Protein AF-A0AAW1Y032-F1 (afdb_monomer)

Secondary structure (DSSP, 8-state):
-----EE-----SSS----EEPPPHHHHHHHHHHHHHHHHHHHHTTSSS-HHHHHHHHHHHHHTT-TTSHHHHHHHHHTS-HHHHHHHT---SSS---

Sequence (98 aa):
MTETSKQLVLSISSKHQTITVDLSPLRRVNHAIYLLTTGAHQSAFWNIKIISECLADELMNAAKGSSNSSAIKKDEIERLPMPIVKVLWKPMVLKTTI

Foldseek 3Di:
DAFQWDFDFDPDDPDRDGDTDGDDPVVLVVVLVVQLLVQLVVVPVVDPDDSVVSSVVLVVCVVVLHCNHSSSVVSVVSPDPPVVVVVVPDDDPPPDDD

Structure (mmCIF, N/CA/C/O backbone):
data_AF-A0AAW1Y032-F1
#
_entry.id   AF-A0AAW1Y032-F1
#
loop_
_atom_site.group_PDB
_atom_site.id
_atom_site.type_symbol
_atom_site.label_atom_id
_atom_site.label_alt_id
_atom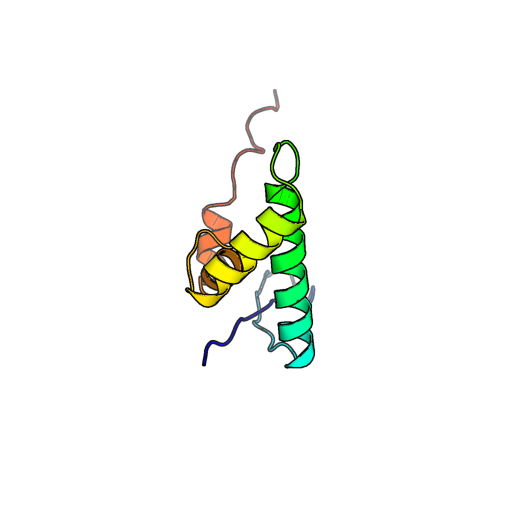_site.label_comp_id
_atom_site.label_asym_id
_atom_site.label_entity_id
_atom_site.label_seq_id
_atom_site.pdbx_PDB_ins_code
_atom_site.Cartn_x
_atom_site.Cartn_y
_atom_site.Cartn_z
_atom_site.occupancy
_atom_site.B_iso_or_equiv
_atom_site.auth_seq_id
_atom_site.auth_comp_id
_atom_site.auth_asym_id
_atom_site.auth_atom_id
_atom_site.pdbx_PDB_model_num
ATOM 1 N N . MET A 1 1 ? 3.107 -4.042 -20.434 1.00 34.31 1 MET A N 1
ATOM 2 C CA . MET A 1 1 ? 3.757 -4.661 -19.257 1.00 34.31 1 MET A CA 1
ATOM 3 C C . MET A 1 1 ? 4.784 -3.670 -18.750 1.00 34.31 1 MET A C 1
ATOM 5 O O . MET A 1 1 ? 5.676 -3.320 -19.499 1.00 34.31 1 MET A O 1
ATOM 9 N N . THR A 1 2 ? 4.549 -3.100 -17.575 1.00 33.00 2 THR A N 1
ATOM 10 C CA . THR A 1 2 ? 5.116 -1.823 -17.117 1.00 33.00 2 THR A CA 1
ATOM 11 C C . THR A 1 2 ? 6.437 -2.033 -16.373 1.00 33.00 2 THR A C 1
ATOM 13 O O . THR A 1 2 ? 6.469 -2.673 -15.323 1.00 33.00 2 THR A O 1
ATOM 16 N N . GLU A 1 3 ? 7.535 -1.529 -16.940 1.00 38.03 3 GLU A N 1
ATOM 17 C CA . GLU A 1 3 ? 8.885 -1.614 -16.370 1.00 38.03 3 GLU A CA 1
ATOM 18 C C . GLU A 1 3 ? 9.108 -0.515 -15.322 1.00 38.03 3 GLU A C 1
ATOM 20 O O . GLU A 1 3 ? 9.347 0.649 -15.634 1.00 38.03 3 GLU A O 1
ATOM 25 N N . THR A 1 4 ? 9.010 -0.892 -14.046 1.00 42.28 4 THR A N 1
ATOM 26 C CA . THR A 1 4 ? 9.359 -0.046 -12.895 1.00 42.28 4 THR A CA 1
ATOM 27 C C . THR A 1 4 ? 10.870 -0.039 -12.685 1.00 42.28 4 THR A C 1
ATOM 29 O O . THR A 1 4 ? 11.446 -1.026 -12.209 1.00 42.28 4 THR A O 1
ATOM 32 N N . SER A 1 5 ? 11.487 1.078 -13.062 1.00 42.06 5 SER A N 1
ATOM 33 C CA . SER A 1 5 ? 12.916 1.377 -12.966 1.00 42.06 5 SER A CA 1
ATOM 34 C C . SER A 1 5 ? 13.307 1.756 -11.537 1.00 42.06 5 SER A C 1
ATOM 36 O O . SER A 1 5 ? 12.762 2.712 -10.989 1.00 42.06 5 SER A O 1
ATOM 38 N N . LYS A 1 6 ? 14.298 1.083 -10.934 1.00 49.16 6 LYS A N 1
ATOM 39 C CA . LYS A 1 6 ? 14.911 1.563 -9.680 1.00 49.16 6 LYS A CA 1
ATOM 40 C C . LYS A 1 6 ? 16.400 1.815 -9.840 1.00 49.16 6 LYS A C 1
ATOM 42 O O . LYS A 1 6 ? 17.125 1.070 -10.485 1.00 49.16 6 LYS A O 1
ATOM 47 N N . GLN A 1 7 ? 16.842 2.912 -9.236 1.00 41.78 7 GLN A N 1
ATOM 48 C CA . GLN A 1 7 ? 18.218 3.391 -9.251 1.00 41.78 7 GLN A CA 1
ATOM 49 C C . GLN A 1 7 ? 19.038 2.706 -8.152 1.00 41.78 7 GLN A C 1
ATOM 51 O O . GLN A 1 7 ? 18.684 2.799 -6.977 1.00 41.78 7 GLN A O 1
ATOM 56 N N . LEU A 1 8 ? 20.173 2.107 -8.507 1.00 43.69 8 LEU A N 1
ATOM 57 C CA . LEU A 1 8 ? 21.273 1.884 -7.569 1.00 43.69 8 LEU A CA 1
ATOM 58 C C . LEU A 1 8 ? 22.339 2.943 -7.862 1.00 43.69 8 LEU A C 1
ATOM 60 O O . LEU A 1 8 ? 22.884 3.002 -8.961 1.00 43.69 8 LEU A O 1
ATOM 64 N N . VAL A 1 9 ? 22.582 3.835 -6.901 1.00 45.03 9 VAL A N 1
ATOM 65 C CA . VAL A 1 9 ? 23.563 4.919 -7.042 1.00 45.03 9 VAL A CA 1
ATOM 66 C C . VAL A 1 9 ? 24.956 4.344 -6.800 1.00 45.03 9 VAL A C 1
ATOM 68 O O . VAL A 1 9 ? 25.340 4.107 -5.658 1.00 45.03 9 VAL A O 1
ATOM 71 N N . LEU A 1 10 ? 25.718 4.127 -7.871 1.00 40.88 10 LEU A N 1
ATOM 72 C CA . LEU A 1 10 ? 27.155 3.878 -7.777 1.00 40.88 10 LEU A CA 1
ATOM 73 C C . LEU A 1 10 ? 27.878 5.227 -7.734 1.00 40.88 10 LEU A C 1
ATOM 75 O O . LEU A 1 10 ? 27.796 6.028 -8.663 1.00 40.88 10 LEU A O 1
ATOM 79 N N . SER A 1 11 ? 28.555 5.491 -6.617 1.00 37.31 11 SER A N 1
ATOM 80 C CA . SER A 1 11 ? 29.335 6.708 -6.387 1.00 37.31 11 SER A CA 1
ATOM 81 C C . SER A 1 11 ? 30.639 6.652 -7.182 1.00 37.31 11 SER A C 1
ATOM 83 O O . SER A 1 11 ? 31.683 6.295 -6.642 1.00 37.31 11 SER A O 1
ATOM 85 N N . ILE A 1 12 ? 30.585 6.980 -8.473 1.00 48.91 12 ILE A N 1
ATOM 86 C CA . ILE A 1 12 ? 31.779 7.120 -9.309 1.00 48.91 12 ILE A CA 1
ATOM 87 C C . ILE A 1 12 ? 31.730 8.483 -10.003 1.00 48.91 12 ILE A C 1
ATOM 89 O O . ILE A 1 12 ? 30.923 8.709 -10.899 1.00 48.91 12 ILE A O 1
ATOM 93 N N . SER A 1 13 ? 32.641 9.369 -9.591 1.00 38.59 13 SER A N 1
ATOM 94 C CA . SER A 1 13 ? 32.903 10.695 -10.168 1.00 38.59 13 SER A CA 1
ATOM 95 C C . SER A 1 13 ? 31.848 11.782 -9.902 1.00 38.59 13 SER A C 1
ATOM 97 O O . SER A 1 13 ? 30.669 11.519 -9.705 1.0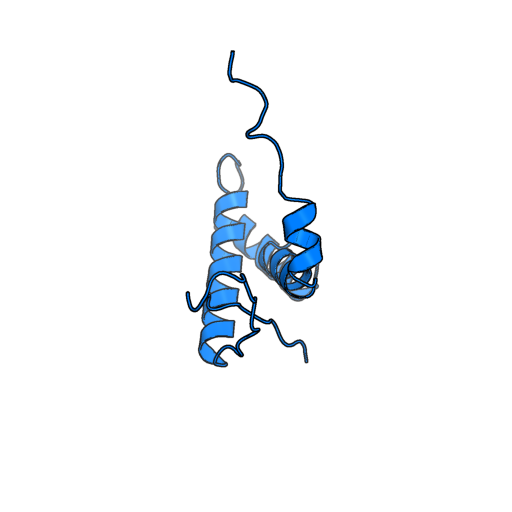0 38.59 13 SER A O 1
ATOM 99 N N . SER A 1 14 ? 32.301 13.040 -9.886 1.00 44.72 14 SER A N 1
ATOM 100 C CA . SER A 1 14 ? 31.605 14.267 -9.441 1.00 44.72 14 SER A CA 1
ATOM 101 C C . SER A 1 14 ? 30.374 14.686 -10.285 1.00 44.72 14 SER A C 1
ATOM 103 O O . SER A 1 14 ? 29.984 15.852 -10.322 1.00 44.72 14 SER A O 1
ATOM 105 N N . LYS A 1 15 ? 29.740 13.746 -10.993 1.00 46.91 15 LYS A N 1
ATOM 106 C CA . LYS A 1 15 ? 28.485 13.910 -11.733 1.00 46.91 15 LYS A CA 1
ATOM 107 C C . LYS A 1 15 ? 27.492 12.873 -11.224 1.00 46.91 15 LYS A C 1
ATOM 109 O O . LYS A 1 15 ? 27.712 11.674 -11.352 1.00 46.91 15 LYS A O 1
ATOM 114 N N . HIS A 1 16 ? 26.379 13.333 -10.658 1.00 49.03 16 HIS A N 1
ATOM 115 C CA . HIS A 1 16 ? 25.319 12.447 -10.189 1.00 49.03 16 HIS A CA 1
ATOM 116 C C . HIS A 1 16 ? 24.525 11.900 -11.386 1.00 49.03 16 HIS A C 1
ATOM 118 O O . HIS A 1 16 ? 23.479 12.436 -11.747 1.00 49.03 16 HIS A O 1
ATOM 124 N N . GLN A 1 17 ? 25.055 10.861 -12.034 1.00 43.06 17 GLN A N 1
ATOM 125 C CA . GLN A 1 17 ? 24.390 10.155 -13.124 1.00 43.06 17 GLN A CA 1
ATOM 126 C C . GLN A 1 17 ? 23.466 9.084 -12.534 1.00 43.06 17 GLN A C 1
ATOM 128 O O . GLN A 1 17 ? 23.906 8.074 -11.990 1.00 43.06 17 GLN A O 1
ATOM 133 N N . THR A 1 18 ? 22.162 9.299 -12.647 1.00 51.06 18 THR A N 1
ATOM 134 C CA . THR A 1 18 ? 21.146 8.298 -12.326 1.00 51.06 18 THR A CA 1
ATOM 135 C C . THR A 1 18 ? 21.027 7.305 -13.484 1.00 51.06 18 THR A C 1
ATOM 137 O O . THR A 1 18 ? 20.306 7.564 -1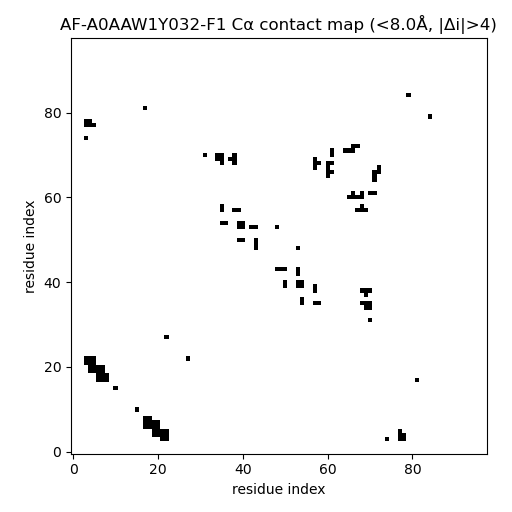4.445 1.00 51.06 18 THR A O 1
ATOM 140 N N . ILE A 1 19 ? 21.753 6.185 -13.406 1.00 57.00 19 ILE A N 1
ATOM 141 C CA . ILE A 1 19 ? 21.628 5.041 -14.331 1.00 57.00 19 ILE A CA 1
ATOM 142 C C . ILE A 1 19 ? 20.503 4.106 -13.885 1.00 57.00 19 ILE A C 1
ATOM 144 O O . ILE A 1 19 ? 20.469 3.670 -12.731 1.00 57.00 19 ILE A O 1
ATOM 148 N N . THR A 1 20 ? 19.491 3.901 -14.725 1.00 54.88 20 THR A N 1
ATOM 149 C CA . THR A 1 20 ? 18.350 3.026 -14.410 1.00 54.88 20 THR A CA 1
ATOM 150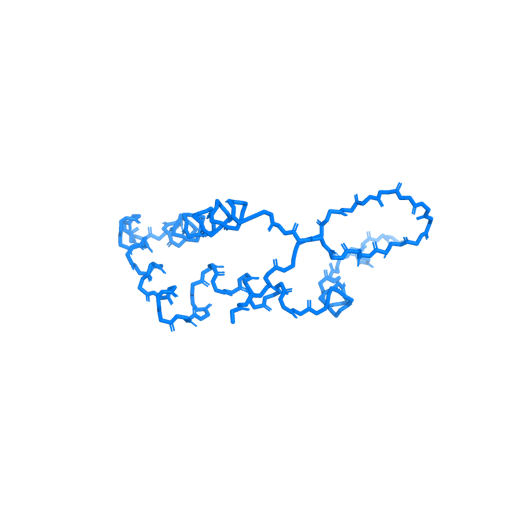 C C . THR A 1 20 ? 18.821 1.581 -14.442 1.00 54.88 20 THR A C 1
ATOM 152 O O . THR A 1 20 ? 19.481 1.179 -15.396 1.00 54.88 20 THR A O 1
ATOM 155 N N . VAL A 1 21 ? 18.531 0.819 -13.388 1.00 63.91 21 VAL A N 1
ATOM 156 C CA . VAL A 1 21 ? 18.932 -0.587 -13.288 1.00 63.91 21 VAL A CA 1
ATOM 157 C C . VAL A 1 21 ? 17.673 -1.441 -13.210 1.00 63.91 21 VAL A C 1
ATOM 159 O O . VAL A 1 21 ? 16.763 -1.151 -12.427 1.00 63.91 21 VAL A O 1
ATOM 162 N N . ASP A 1 22 ? 17.626 -2.501 -14.014 1.00 72.94 22 ASP A N 1
ATOM 163 C CA . ASP A 1 22 ? 16.515 -3.443 -13.990 1.00 72.94 22 ASP A CA 1
ATOM 164 C C . ASP A 1 22 ? 16.501 -4.233 -12.685 1.00 72.94 22 ASP A C 1
ATOM 166 O O . ASP A 1 22 ? 17.515 -4.742 -12.198 1.00 72.94 22 ASP A O 1
ATOM 170 N N . LEU A 1 23 ? 15.314 -4.352 -12.101 1.00 70.94 23 LEU A N 1
ATOM 171 C CA . LEU A 1 23 ? 15.109 -5.177 -10.923 1.00 70.94 23 LEU A CA 1
ATOM 172 C C . LEU A 1 23 ? 14.818 -6.611 -11.333 1.00 70.94 23 LEU A C 1
ATOM 174 O O . LEU A 1 23 ? 13.986 -6.862 -12.208 1.00 70.94 23 LEU A O 1
ATOM 178 N N . SER A 1 24 ? 15.400 -7.560 -10.599 1.00 83.94 24 SER A N 1
ATOM 179 C CA . SER A 1 24 ? 15.009 -8.959 -10.738 1.00 83.94 24 SER A CA 1
ATOM 180 C C . SER A 1 24 ? 13.491 -9.121 -10.532 1.00 83.94 24 SER A C 1
ATOM 182 O O . SER A 1 24 ? 12.896 -8.413 -9.704 1.00 83.94 24 SER A O 1
ATOM 184 N N . PRO A 1 25 ? 12.834 -10.068 -11.230 1.00 82.75 25 PRO A N 1
ATOM 185 C CA . PRO A 1 25 ? 11.394 -10.293 -11.098 1.00 82.75 25 PRO A CA 1
ATOM 186 C C . PRO A 1 25 ? 10.943 -10.482 -9.643 1.00 82.75 25 PRO A C 1
ATOM 188 O O . PRO A 1 25 ? 9.919 -9.931 -9.240 1.00 82.75 25 PRO A O 1
ATOM 191 N N . LEU A 1 26 ? 11.760 -11.167 -8.834 1.00 86.06 26 LEU A N 1
ATOM 192 C CA . LEU A 1 26 ? 11.528 -11.368 -7.403 1.00 86.06 26 LEU A CA 1
ATOM 193 C C . LEU A 1 26 ? 11.574 -10.054 -6.610 1.00 86.06 26 LEU A C 1
ATOM 195 O O . LEU A 1 26 ? 10.744 -9.812 -5.731 1.00 86.06 26 LEU A O 1
ATOM 199 N N . ARG A 1 27 ? 12.517 -9.160 -6.930 1.00 84.62 27 ARG A N 1
ATOM 200 C CA . ARG A 1 27 ? 12.649 -7.878 -6.233 1.00 84.62 27 ARG A CA 1
ATOM 201 C C . ARG A 1 27 ? 11.434 -6.983 -6.468 1.00 84.62 27 ARG A C 1
ATOM 203 O O . ARG A 1 27 ? 11.058 -6.264 -5.538 1.00 84.62 27 ARG A O 1
ATOM 210 N N . ARG A 1 28 ? 10.795 -7.060 -7.642 1.00 81.88 28 ARG A N 1
ATOM 211 C CA . ARG A 1 28 ? 9.540 -6.345 -7.938 1.00 81.88 28 ARG A CA 1
ATOM 212 C C . ARG A 1 28 ? 8.397 -6.819 -7.045 1.00 81.88 28 ARG A C 1
ATOM 214 O O . ARG A 1 28 ? 7.774 -5.992 -6.387 1.00 81.88 28 ARG A O 1
ATOM 221 N N . VAL A 1 29 ? 8.193 -8.134 -6.941 1.00 87.69 29 VAL A N 1
ATOM 222 C CA . VAL A 1 29 ? 7.146 -8.728 -6.088 1.00 87.69 29 VAL A CA 1
ATOM 223 C C . VAL A 1 29 ? 7.350 -8.342 -4.625 1.00 87.69 29 VAL A C 1
ATOM 225 O O . VAL A 1 29 ? 6.448 -7.794 -3.994 1.00 87.69 29 VAL A O 1
ATOM 228 N N . ASN A 1 30 ? 8.569 -8.509 -4.108 1.00 90.50 30 ASN A N 1
ATOM 229 C CA . ASN A 1 30 ? 8.879 -8.151 -2.723 1.00 90.50 30 ASN A CA 1
ATOM 230 C C . ASN A 1 30 ? 8.653 -6.659 -2.447 1.00 90.50 30 ASN A C 1
ATOM 232 O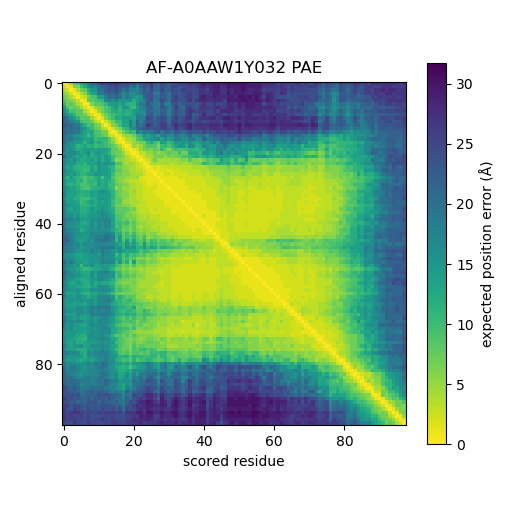 O . ASN A 1 30 ? 8.372 -6.265 -1.321 1.00 90.50 30 ASN A O 1
ATOM 236 N N . HIS A 1 31 ? 8.842 -5.805 -3.454 1.00 86.81 31 HIS A N 1
ATOM 237 C CA . HIS A 1 31 ? 8.597 -4.377 -3.304 1.00 86.81 31 HIS A CA 1
ATOM 238 C C . HIS A 1 31 ? 7.105 -4.035 -3.336 1.00 86.81 31 HIS A C 1
ATOM 240 O O . HIS A 1 31 ? 6.668 -3.222 -2.532 1.00 86.81 31 HIS A O 1
ATOM 246 N N . ALA A 1 32 ? 6.319 -4.680 -4.201 1.00 87.56 32 ALA A N 1
ATOM 247 C CA . ALA A 1 32 ? 4.869 -4.504 -4.233 1.00 87.56 32 ALA A CA 1
ATOM 248 C C . ALA A 1 32 ? 4.226 -4.882 -2.886 1.00 87.56 32 ALA A C 1
ATOM 250 O O . ALA A 1 32 ? 3.460 -4.101 -2.328 1.00 87.56 32 ALA A O 1
ATOM 251 N N . ILE A 1 33 ? 4.615 -6.026 -2.311 1.00 91.56 33 ILE A N 1
ATOM 252 C CA . ILE A 1 33 ? 4.129 -6.478 -0.995 1.00 91.56 33 ILE A CA 1
ATOM 253 C C . ILE A 1 33 ? 4.502 -5.474 0.103 1.00 91.56 33 ILE A C 1
ATOM 255 O O . ILE A 1 33 ? 3.674 -5.129 0.949 1.00 91.56 33 ILE A O 1
ATOM 259 N N . TYR A 1 34 ? 5.736 -4.969 0.075 1.00 91.69 34 TYR A N 1
ATOM 260 C CA . TYR A 1 34 ? 6.192 -3.962 1.029 1.00 91.69 34 TYR A CA 1
ATOM 261 C C . TYR A 1 34 ? 5.364 -2.673 0.944 1.00 91.69 34 TYR A C 1
ATOM 263 O O . TYR A 1 34 ? 4.957 -2.131 1.968 1.00 91.69 34 TYR A O 1
ATOM 271 N N . LEU A 1 35 ? 5.076 -2.187 -0.264 1.00 91.06 35 LEU A N 1
ATOM 272 C CA . LEU A 1 35 ? 4.306 -0.958 -0.449 1.00 91.06 35 LEU A CA 1
ATOM 273 C C . LEU A 1 35 ? 2.849 -1.105 0.003 1.00 91.06 35 LEU A C 1
ATOM 275 O O . LEU A 1 35 ? 2.338 -0.200 0.658 1.00 91.06 35 LEU A O 1
ATOM 279 N N . LEU A 1 36 ? 2.208 -2.241 -0.287 1.00 91.19 36 LEU A N 1
ATOM 280 C CA . LEU A 1 36 ? 0.832 -2.521 0.142 1.00 91.19 36 LEU A CA 1
ATOM 281 C C . LEU A 1 36 ? 0.714 -2.564 1.669 1.00 91.19 36 LEU A C 1
ATOM 283 O O . LEU A 1 36 ? -0.143 -1.910 2.256 1.00 91.19 36 LEU A O 1
ATOM 287 N N . THR A 1 37 ? 1.609 -3.302 2.324 1.00 92.12 37 THR A N 1
ATOM 288 C CA . THR A 1 37 ? 1.611 -3.437 3.790 1.00 92.12 37 THR A CA 1
ATOM 289 C C . THR A 1 37 ? 1.959 -2.121 4.486 1.00 92.12 37 THR A C 1
ATOM 291 O O . THR A 1 37 ? 1.337 -1.770 5.488 1.00 92.12 37 THR A O 1
ATOM 294 N N . THR A 1 38 ? 2.893 -1.349 3.924 1.00 92.25 38 THR A N 1
ATOM 295 C CA . THR A 1 38 ? 3.252 -0.023 4.445 1.00 92.25 38 THR A CA 1
ATOM 296 C C . THR A 1 38 ? 2.104 0.976 4.292 1.00 92.25 38 THR A C 1
ATOM 298 O O . THR A 1 38 ? 1.815 1.705 5.239 1.00 92.25 38 THR A O 1
ATOM 301 N N . GLY A 1 39 ? 1.427 0.993 3.139 1.00 90.31 39 GLY A N 1
ATOM 302 C CA . GLY A 1 39 ? 0.265 1.851 2.892 1.00 90.31 39 GLY A CA 1
ATOM 303 C C . GLY A 1 39 ? -0.888 1.542 3.845 1.00 90.31 39 GLY A C 1
ATOM 304 O O . GLY A 1 39 ? -1.363 2.434 4.544 1.00 90.31 39 GLY A O 1
ATOM 305 N N . ALA A 1 40 ? -1.249 0.262 3.973 1.00 91.50 40 ALA A N 1
ATOM 306 C CA . ALA A 1 40 ? -2.290 -0.186 4.896 1.00 91.50 40 ALA A CA 1
ATOM 307 C C . ALA A 1 40 ? -1.977 0.184 6.357 1.00 91.50 40 ALA A C 1
ATOM 309 O O . ALA A 1 40 ? -2.853 0.656 7.082 1.00 91.50 40 ALA A O 1
ATOM 310 N N . HIS A 1 41 ? -0.719 0.028 6.783 1.00 92.06 41 HIS A N 1
ATOM 311 C CA . HIS A 1 41 ? -0.283 0.425 8.120 1.00 92.06 41 HIS A CA 1
ATOM 312 C C . HIS A 1 41 ? -0.380 1.942 8.329 1.00 92.06 41 HIS A C 1
ATOM 314 O O . HIS A 1 41 ? -0.876 2.390 9.357 1.00 92.06 41 HIS A O 1
ATOM 320 N N . GLN A 1 42 ? 0.060 2.749 7.360 1.00 90.69 42 GLN A N 1
ATOM 321 C CA . GLN A 1 42 ? -0.032 4.211 7.438 1.00 90.69 42 GLN A CA 1
ATOM 322 C C . GLN A 1 42 ? -1.483 4.707 7.467 1.00 90.69 42 GLN A C 1
ATOM 324 O O . GLN A 1 42 ? -1.768 5.663 8.178 1.00 90.69 42 GLN A O 1
ATOM 329 N N . SER A 1 43 ? -2.400 4.054 6.749 1.00 88.56 43 SER A N 1
ATOM 330 C CA . SER A 1 43 ? -3.831 4.396 6.753 1.00 88.56 43 SER A CA 1
ATOM 331 C C . SER A 1 43 ? -4.569 3.966 8.023 1.00 88.56 43 SER A C 1
ATOM 333 O O . SER A 1 43 ? -5.587 4.566 8.369 1.00 88.56 43 SER A O 1
ATOM 335 N N . ALA A 1 44 ? -4.078 2.930 8.708 1.00 90.50 44 ALA A N 1
ATOM 336 C CA . ALA A 1 44 ? -4.564 2.527 10.027 1.00 90.50 44 ALA A CA 1
ATOM 337 C C . ALA A 1 44 ? -3.949 3.378 11.154 1.00 90.50 44 ALA A C 1
ATOM 339 O O . ALA A 1 44 ? -4.559 3.563 12.205 1.00 90.50 44 ALA A O 1
ATOM 340 N N . PHE A 1 45 ? -2.745 3.918 10.949 1.00 89.06 45 PHE A N 1
ATOM 341 C CA . PHE A 1 45 ? -2.069 4.741 11.944 1.00 89.06 45 PHE A CA 1
ATOM 342 C C . PHE A 1 45 ? -2.829 6.055 12.163 1.00 89.06 45 PHE A C 1
ATOM 344 O O . PHE A 1 45 ? -3.121 6.778 11.214 1.00 89.06 45 PHE A O 1
ATOM 351 N N . TRP A 1 46 ? -3.149 6.355 13.425 1.00 87.38 46 TRP A N 1
ATOM 352 C CA . TRP A 1 46 ? -4.003 7.482 13.842 1.00 87.38 46 TRP A CA 1
ATOM 353 C C . TRP A 1 46 ? -5.453 7.440 13.353 1.00 87.38 46 TRP A C 1
ATOM 355 O O . TRP A 1 46 ? -6.156 8.445 13.451 1.00 87.38 46 TRP A O 1
ATOM 365 N N . ASN A 1 47 ? -5.925 6.294 12.864 1.00 85.19 47 ASN A N 1
ATOM 366 C CA . ASN A 1 47 ? -7.297 6.132 12.409 1.00 85.19 47 ASN A CA 1
ATOM 367 C C . ASN A 1 47 ? -8.032 5.062 13.229 1.00 85.19 47 ASN A C 1
ATOM 369 O O . ASN A 1 47 ? -7.415 4.190 13.833 1.00 85.19 47 ASN A O 1
ATOM 373 N N . ILE A 1 48 ? -9.364 5.131 13.250 1.00 88.88 48 ILE A N 1
ATOM 374 C CA . ILE A 1 48 ? -10.220 4.179 13.988 1.00 88.88 48 ILE A CA 1
ATOM 375 C C . ILE A 1 48 ? -10.379 2.857 13.213 1.00 88.88 48 ILE A C 1
ATOM 377 O O . ILE A 1 48 ? -10.676 1.822 13.807 1.00 88.88 48 ILE A O 1
ATOM 381 N N . LYS A 1 49 ? -10.163 2.883 11.888 1.00 87.38 49 LYS A N 1
ATOM 382 C CA . LYS A 1 49 ? -10.227 1.697 11.023 1.00 87.38 49 LYS A CA 1
ATOM 383 C C . LYS A 1 49 ? -9.228 0.628 11.463 1.00 87.38 49 LYS A C 1
ATOM 385 O O . LYS A 1 49 ? -8.063 0.919 11.737 1.00 87.38 49 LYS A O 1
ATOM 390 N N . ILE A 1 50 ? -9.673 -0.625 11.456 1.00 91.56 50 ILE A N 1
ATOM 391 C CA . ILE A 1 50 ? -8.829 -1.768 11.811 1.00 91.56 50 ILE A CA 1
ATOM 392 C C . ILE A 1 50 ? -7.875 -2.060 10.646 1.00 91.56 50 ILE A C 1
ATOM 394 O O . ILE A 1 50 ? -8.212 -1.873 9.477 1.00 91.56 50 ILE A O 1
ATOM 398 N N . ILE A 1 51 ? -6.676 -2.567 10.943 1.00 90.12 51 ILE A N 1
ATOM 399 C CA . ILE A 1 51 ? -5.656 -2.835 9.919 1.00 90.12 51 ILE A CA 1
ATOM 400 C C . ILE A 1 51 ? -6.116 -3.812 8.824 1.00 90.12 51 ILE A C 1
ATOM 402 O O . ILE A 1 51 ? -5.669 -3.701 7.686 1.00 90.12 51 ILE A O 1
ATOM 406 N N . SER A 1 52 ? -7.037 -4.731 9.133 1.00 92.12 52 SER A N 1
ATOM 407 C CA . SER A 1 52 ? -7.651 -5.641 8.158 1.00 92.12 52 SER A CA 1
ATOM 408 C C . SER A 1 52 ? -8.513 -4.906 7.129 1.00 92.12 52 SER A C 1
ATOM 410 O O . SER A 1 52 ? -8.456 -5.236 5.947 1.00 92.12 52 SER A O 1
ATOM 412 N N . GLU A 1 53 ? -9.271 -3.893 7.556 1.00 92.31 53 GLU A N 1
ATOM 413 C CA . GLU A 1 53 ? -10.092 -3.060 6.671 1.00 92.31 53 GLU A CA 1
ATOM 414 C C . GLU A 1 53 ? -9.208 -2.179 5.791 1.00 92.31 53 GLU A C 1
ATOM 416 O O . GLU A 1 53 ? -9.383 -2.154 4.576 1.00 92.31 53 GLU A O 1
ATOM 421 N N . CYS A 1 54 ? -8.197 -1.531 6.380 1.00 92.81 54 CYS A N 1
ATOM 422 C CA . CYS A 1 54 ? -7.222 -0.742 5.627 1.00 92.81 54 CYS A CA 1
ATOM 423 C C . CYS A 1 54 ? -6.476 -1.594 4.590 1.00 92.81 54 CYS A C 1
ATOM 425 O O . CYS A 1 54 ? -6.223 -1.126 3.484 1.00 92.81 54 CYS A O 1
ATOM 427 N N . LEU A 1 55 ? -6.151 -2.852 4.912 1.00 91.81 55 LEU A N 1
ATOM 428 C CA . LEU A 1 55 ? -5.508 -3.771 3.972 1.00 91.81 55 LEU A CA 1
ATOM 429 C C . LEU A 1 55 ? -6.453 -4.201 2.841 1.00 91.81 55 LEU A C 1
ATOM 431 O O . LEU A 1 55 ? -6.026 -4.281 1.689 1.00 91.81 55 LEU A O 1
ATOM 435 N N . ALA A 1 56 ? -7.723 -4.467 3.153 1.00 92.69 56 ALA A N 1
ATOM 436 C CA . ALA A 1 56 ? -8.729 -4.808 2.153 1.00 92.69 56 ALA A CA 1
ATOM 437 C C . ALA A 1 56 ? -8.993 -3.633 1.196 1.00 92.69 56 ALA A C 1
ATOM 439 O O . ALA A 1 56 ? -8.999 -3.826 -0.022 1.00 92.69 56 ALA A O 1
ATOM 440 N N . ASP A 1 57 ? -9.133 -2.419 1.735 1.00 91.00 57 ASP A N 1
ATOM 441 C CA . ASP A 1 57 ? -9.277 -1.182 0.963 1.00 91.00 57 ASP A CA 1
ATOM 442 C C . ASP A 1 57 ? -8.059 -0.968 0.047 1.00 91.00 57 ASP A C 1
ATOM 444 O O . ASP A 1 57 ? -8.206 -0.689 -1.146 1.00 91.00 57 ASP A O 1
ATOM 448 N N . GLU A 1 58 ? -6.849 -1.161 0.577 1.00 91.94 58 GLU A N 1
ATOM 449 C CA . GLU A 1 58 ? -5.600 -1.006 -0.171 1.00 91.94 58 GLU A CA 1
ATOM 450 C C . GLU A 1 58 ? -5.488 -2.020 -1.323 1.00 91.94 58 GLU A C 1
ATOM 452 O O . GLU A 1 58 ? -5.175 -1.637 -2.451 1.00 91.94 58 GLU A O 1
ATOM 457 N N . LEU A 1 59 ? -5.812 -3.298 -1.083 1.00 92.12 59 LEU A N 1
ATOM 458 C CA . LEU A 1 59 ? -5.830 -4.342 -2.117 1.00 92.12 59 LEU A CA 1
ATOM 459 C C . LEU A 1 59 ? -6.865 -4.057 -3.210 1.00 92.12 59 LEU A C 1
ATOM 461 O O . LEU A 1 59 ? -6.570 -4.200 -4.398 1.00 92.12 59 LEU A O 1
ATOM 465 N N . MET A 1 60 ? -8.067 -3.632 -2.820 1.00 93.38 60 MET A N 1
ATOM 466 C CA . MET A 1 60 ? -9.148 -3.299 -3.748 1.00 93.38 60 MET A CA 1
ATOM 467 C C . MET A 1 60 ? -8.756 -2.125 -4.655 1.00 93.38 60 MET A C 1
ATOM 469 O O . MET A 1 60 ? -8.995 -2.154 -5.864 1.00 93.38 60 MET A O 1
ATOM 473 N N . ASN A 1 61 ? -8.135 -1.094 -4.080 1.00 90.12 61 ASN A N 1
ATOM 474 C CA . ASN A 1 61 ? -7.676 0.083 -4.811 1.00 90.12 61 ASN A CA 1
ATOM 475 C C . ASN A 1 61 ? -6.486 -0.239 -5.721 1.00 90.12 61 ASN A C 1
ATOM 477 O O . ASN A 1 61 ? -6.452 0.231 -6.860 1.00 90.12 61 ASN A O 1
ATOM 481 N N . ALA A 1 62 ? -5.558 -1.083 -5.264 1.00 88.81 62 ALA A N 1
ATOM 482 C CA . ALA A 1 62 ? -4.437 -1.555 -6.069 1.00 88.81 62 ALA A CA 1
ATOM 483 C C . ALA A 1 62 ? -4.905 -2.383 -7.276 1.00 88.81 62 ALA A C 1
ATOM 485 O O . ALA A 1 62 ? -4.443 -2.151 -8.391 1.00 88.81 62 ALA A O 1
ATOM 486 N N . ALA A 1 63 ? -5.870 -3.292 -7.089 1.00 89.94 63 ALA A N 1
ATOM 487 C CA . ALA A 1 63 ? -6.437 -4.101 -8.173 1.00 89.94 63 ALA A CA 1
ATOM 488 C C . ALA A 1 63 ? -7.150 -3.252 -9.239 1.00 89.94 63 ALA A C 1
ATOM 490 O O . ALA A 1 63 ? -7.113 -3.576 -10.424 1.00 89.94 63 ALA A O 1
ATOM 491 N N . LYS A 1 64 ? -7.769 -2.139 -8.827 1.00 91.12 64 LYS A N 1
ATOM 492 C CA . LYS A 1 64 ? -8.408 -1.168 -9.728 1.00 91.12 64 LYS A CA 1
ATOM 493 C C . LYS A 1 64 ? -7.415 -0.209 -10.396 1.00 91.12 64 LYS A C 1
ATOM 495 O O . LYS A 1 64 ? -7.836 0.594 -11.223 1.00 91.12 64 LYS A O 1
ATOM 500 N N . GLY A 1 65 ? -6.130 -0.246 -10.031 1.00 85.00 65 GLY A N 1
ATOM 501 C CA . GLY A 1 65 ? -5.135 0.718 -10.507 1.00 85.00 65 GLY A CA 1
ATOM 502 C C . GLY A 1 65 ? -5.407 2.149 -10.034 1.00 85.00 65 GLY A C 1
ATOM 503 O O . GLY A 1 65 ? -5.071 3.101 -10.729 1.00 85.00 65 GLY A O 1
ATOM 504 N N . SER A 1 66 ? -6.059 2.318 -8.879 1.00 84.38 66 SER A N 1
ATOM 505 C CA . SER A 1 66 ? -6.375 3.636 -8.330 1.00 84.38 66 SER A CA 1
ATOM 506 C C . SER A 1 66 ? -5.157 4.249 -7.634 1.00 84.38 66 SER A C 1
ATOM 508 O O . SER A 1 66 ? -4.518 3.600 -6.806 1.00 84.38 66 SER A O 1
ATOM 510 N N . SER A 1 67 ? -4.895 5.532 -7.889 1.00 84.00 67 SER A N 1
ATOM 511 C CA . SER A 1 67 ? -3.847 6.329 -7.228 1.00 84.00 67 SER A CA 1
ATOM 512 C C . SER A 1 67 ? -4.092 6.574 -5.731 1.00 84.00 67 SER A C 1
ATOM 514 O O . SER A 1 67 ? -3.214 7.084 -5.031 1.00 84.00 67 SER A O 1
ATOM 516 N N . ASN A 1 68 ? -5.258 6.164 -5.218 1.00 84.31 68 ASN A N 1
ATOM 517 C CA . ASN A 1 68 ? -5.527 6.083 -3.784 1.00 84.31 68 ASN A CA 1
ATOM 518 C C . ASN A 1 68 ? -4.704 4.981 -3.098 1.00 84.31 68 ASN A C 1
ATOM 520 O O . ASN A 1 68 ? -4.491 5.062 -1.893 1.00 84.31 68 ASN A O 1
ATOM 524 N N . SER A 1 69 ? -4.224 3.980 -3.848 1.00 84.50 69 SER A N 1
ATOM 525 C CA . SER A 1 69 ? -3.292 2.981 -3.326 1.00 84.50 69 SER A CA 1
ATOM 526 C C . SER A 1 69 ? -1.861 3.519 -3.312 1.00 84.50 69 SER A C 1
ATOM 528 O O . SER A 1 69 ? -1.343 4.042 -4.304 1.00 84.50 69 SER A O 1
ATOM 530 N N . SER A 1 70 ? -1.181 3.301 -2.190 1.00 83.25 70 SER A N 1
ATOM 531 C CA . SER A 1 70 ? 0.232 3.624 -1.988 1.00 83.25 70 SER A CA 1
ATOM 532 C C . SER A 1 70 ? 1.152 2.871 -2.951 1.00 83.25 70 SER A C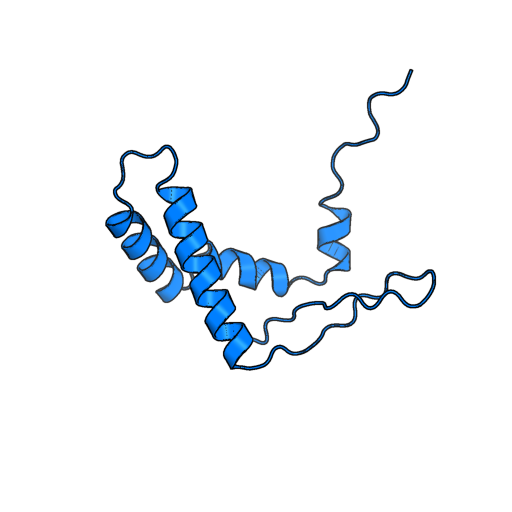 1
ATOM 534 O O . SER A 1 70 ? 2.181 3.411 -3.365 1.00 83.25 70 SER A O 1
ATOM 536 N N . ALA A 1 71 ? 0.786 1.647 -3.341 1.00 83.81 71 ALA A N 1
ATOM 537 C CA . ALA A 1 71 ? 1.553 0.858 -4.301 1.00 83.81 71 ALA A CA 1
ATOM 538 C C . ALA A 1 71 ? 1.493 1.453 -5.718 1.00 83.81 71 ALA A C 1
ATOM 540 O O . ALA A 1 71 ? 2.527 1.582 -6.374 1.00 83.81 71 ALA A O 1
ATOM 541 N N . ILE A 1 72 ? 0.306 1.880 -6.160 1.00 87.00 72 ILE A N 1
ATOM 542 C CA . ILE A 1 72 ? 0.095 2.481 -7.487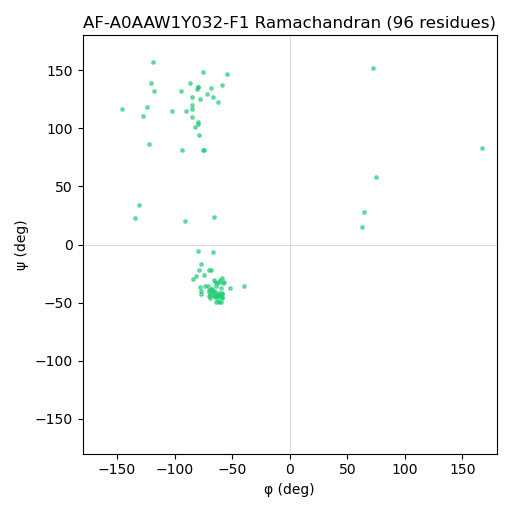 1.00 87.00 72 ILE A CA 1
ATOM 543 C C . ILE A 1 72 ? 0.732 3.867 -7.567 1.00 87.00 72 ILE A C 1
ATOM 545 O O . ILE A 1 72 ? 1.473 4.163 -8.500 1.00 87.00 72 ILE A O 1
ATOM 549 N N . LYS A 1 73 ? 0.539 4.688 -6.531 1.00 83.62 73 LYS A N 1
ATOM 550 C CA . LYS A 1 73 ? 1.126 6.029 -6.445 1.00 83.62 73 LYS A CA 1
ATOM 551 C C . LYS A 1 73 ? 2.655 6.018 -6.558 1.00 83.62 73 LYS A C 1
ATOM 553 O O . LYS A 1 73 ? 3.251 6.967 -7.062 1.00 83.62 73 LYS A O 1
ATOM 558 N N . LYS A 1 74 ? 3.318 4.960 -6.079 1.00 77.56 74 LYS A N 1
ATOM 559 C CA . LYS A 1 74 ? 4.776 4.805 -6.193 1.00 77.56 74 LYS A CA 1
ATOM 560 C C . LYS A 1 74 ? 5.226 4.353 -7.580 1.00 77.56 74 LYS A C 1
ATOM 562 O O . LYS A 1 74 ? 6.238 4.867 -8.045 1.00 77.56 74 LYS A O 1
ATOM 567 N N . ASP A 1 75 ? 4.471 3.483 -8.249 1.00 79.06 75 ASP A N 1
ATOM 568 C CA . ASP A 1 75 ? 4.714 3.130 -9.657 1.00 79.06 75 ASP A CA 1
ATOM 569 C C . ASP A 1 75 ? 4.593 4.370 -10.565 1.00 79.06 75 ASP A C 1
ATOM 571 O O . ASP A 1 75 ? 5.460 4.625 -11.397 1.00 79.06 75 ASP A O 1
ATOM 575 N N . GLU A 1 76 ? 3.593 5.228 -10.335 1.00 76.12 76 GLU A N 1
ATOM 576 C CA . GLU A 1 76 ? 3.442 6.496 -11.068 1.00 76.12 76 GLU A CA 1
ATOM 577 C C . GLU A 1 76 ? 4.657 7.426 -10.918 1.00 76.12 76 GLU A C 1
ATOM 579 O O . GLU A 1 76 ? 5.123 8.006 -11.899 1.00 76.12 76 GLU A O 1
ATOM 584 N N . ILE A 1 77 ? 5.203 7.547 -9.704 1.00 69.06 77 ILE A N 1
ATOM 585 C CA . ILE A 1 77 ? 6.382 8.384 -9.431 1.00 69.06 77 ILE A CA 1
ATOM 586 C C . ILE A 1 77 ? 7.640 7.799 -10.084 1.00 69.06 77 ILE A C 1
ATOM 588 O O . ILE A 1 77 ? 8.468 8.556 -10.586 1.00 69.06 77 ILE A O 1
ATOM 592 N N . GLU A 1 78 ? 7.792 6.474 -10.091 1.00 68.06 78 GLU A N 1
ATOM 593 C CA . GLU A 1 78 ? 8.949 5.799 -10.694 1.00 68.06 78 GLU A CA 1
ATOM 594 C C . GLU A 1 78 ? 8.956 5.879 -12.230 1.00 68.06 78 GLU A C 1
ATOM 596 O O . GLU A 1 78 ? 10.023 5.795 -12.836 1.00 68.06 78 GLU A O 1
ATOM 601 N N . ARG A 1 79 ? 7.799 6.106 -12.869 1.00 67.56 79 ARG A N 1
ATOM 602 C CA . ARG A 1 79 ? 7.713 6.362 -14.319 1.00 67.56 79 ARG A CA 1
ATOM 603 C C . ARG A 1 79 ? 8.129 7.774 -14.720 1.00 67.56 79 ARG A C 1
ATOM 605 O O . ARG A 1 79 ? 8.393 8.011 -15.899 1.00 67.56 79 ARG A O 1
ATOM 612 N N . LEU A 1 80 ? 8.184 8.719 -13.782 1.00 65.25 80 LEU A N 1
ATOM 613 C CA . LEU A 1 80 ? 8.656 10.066 -14.076 1.00 65.25 80 LEU A CA 1
ATOM 614 C C . LEU A 1 80 ? 10.188 10.085 -14.117 1.00 65.25 80 LEU A C 1
ATOM 616 O O . LEU A 1 80 ? 10.841 9.542 -13.223 1.00 65.25 80 LEU A O 1
ATOM 620 N N . PRO A 1 81 ? 10.801 10.752 -15.111 1.00 56.56 81 PRO A N 1
ATOM 621 C CA . PRO A 1 81 ? 12.245 10.862 -15.155 1.00 56.56 81 PRO A CA 1
ATOM 622 C C . PRO A 1 81 ? 12.731 11.618 -13.910 1.00 56.56 81 PRO A C 1
ATOM 624 O O . PRO A 1 81 ? 12.364 12.770 -13.662 1.00 56.56 81 PRO A O 1
ATOM 627 N N . MET A 1 82 ? 13.608 10.960 -13.147 1.00 55.59 82 MET A N 1
ATOM 628 C CA . MET A 1 82 ? 14.287 11.472 -11.951 1.00 55.59 82 MET A CA 1
ATOM 629 C C . MET A 1 82 ? 14.762 12.939 -12.004 1.00 55.59 82 MET A C 1
ATOM 631 O O . MET A 1 82 ? 14.677 13.595 -10.959 1.00 55.59 82 MET A O 1
ATOM 635 N N . PRO A 1 83 ? 15.229 13.513 -13.139 1.00 55.06 83 PRO A N 1
ATOM 636 C CA . PRO A 1 83 ? 15.554 14.939 -13.189 1.00 55.06 83 PRO A CA 1
ATOM 637 C C . PRO A 1 83 ? 14.380 15.864 -12.835 1.00 55.06 83 PRO A C 1
ATOM 639 O O . PRO A 1 83 ? 14.618 16.895 -12.220 1.00 55.06 83 PRO A O 1
ATOM 642 N N . ILE A 1 84 ? 13.127 15.514 -13.143 1.00 50.41 84 ILE A N 1
ATOM 643 C CA . ILE A 1 84 ? 11.965 16.392 -12.902 1.00 50.41 84 ILE A CA 1
ATOM 644 C C . ILE A 1 84 ? 11.566 16.390 -11.418 1.00 50.41 84 ILE A C 1
ATOM 646 O O . ILE A 1 84 ? 11.320 17.442 -10.827 1.00 50.41 84 ILE A O 1
ATOM 650 N N . VAL A 1 85 ? 11.564 15.218 -10.774 1.00 45.75 85 VAL A N 1
ATOM 651 C CA . VAL A 1 85 ? 11.110 15.069 -9.378 1.00 45.75 85 VAL A CA 1
ATOM 652 C C . VAL A 1 85 ? 12.100 15.698 -8.390 1.00 45.75 85 VAL A C 1
ATOM 654 O O . VAL A 1 85 ? 11.680 16.321 -7.417 1.00 45.75 85 VAL A O 1
ATOM 657 N N . LYS A 1 86 ? 13.414 15.634 -8.658 1.00 45.00 86 LYS A N 1
ATOM 658 C CA . LYS A 1 86 ? 14.447 16.272 -7.813 1.00 45.00 86 LYS A CA 1
ATOM 659 C C . LYS A 1 86 ? 14.375 17.799 -7.799 1.00 45.00 86 LYS A C 1
ATOM 661 O O . LYS A 1 86 ? 14.758 18.410 -6.804 1.00 45.00 86 LYS A O 1
ATOM 666 N N . VAL A 1 87 ? 13.919 18.407 -8.894 1.00 52.31 87 VAL A N 1
ATOM 667 C CA . VAL A 1 87 ? 13.787 19.868 -9.008 1.00 52.31 87 VAL A CA 1
ATOM 668 C C . VAL A 1 87 ? 12.594 20.354 -8.185 1.00 52.31 87 VAL A C 1
ATOM 670 O O . VAL A 1 87 ? 12.678 21.398 -7.547 1.00 52.31 87 VAL A O 1
ATOM 673 N N . LEU A 1 88 ? 11.521 19.562 -8.127 1.00 44.19 88 LEU A N 1
ATOM 674 C CA . LEU A 1 88 ? 10.295 19.913 -7.410 1.00 44.19 88 LEU A CA 1
ATOM 675 C C . LEU A 1 88 ? 10.351 19.579 -5.906 1.00 44.19 88 LEU A C 1
ATOM 677 O O . LEU A 1 88 ? 9.750 20.276 -5.096 1.00 44.19 88 LEU A O 1
ATOM 681 N N . TRP A 1 89 ? 11.106 18.545 -5.514 1.00 43.00 89 TRP A N 1
ATOM 682 C CA . TRP A 1 89 ? 11.284 18.108 -4.117 1.00 43.00 89 TRP A CA 1
ATOM 683 C C . TRP A 1 89 ? 12.472 18.755 -3.383 1.00 43.00 89 TRP A C 1
ATOM 685 O O . TRP A 1 89 ? 12.903 18.253 -2.346 1.00 43.00 89 TRP A O 1
ATOM 695 N N . LYS A 1 90 ? 12.983 19.900 -3.853 1.00 36.53 90 LYS A N 1
ATOM 696 C CA . LYS A 1 90 ? 13.800 20.795 -3.018 1.00 36.53 90 LYS A CA 1
ATOM 697 C C . LYS A 1 90 ? 12.927 21.885 -2.376 1.00 36.53 90 LYS A C 1
ATOM 699 O O . LYS A 1 90 ? 12.947 23.019 -2.852 1.00 36.53 90 LYS A O 1
ATOM 704 N N . PRO A 1 91 ? 12.215 21.625 -1.268 1.00 37.47 91 PRO A N 1
ATOM 705 C CA . PRO A 1 91 ? 11.825 22.690 -0.375 1.00 37.47 91 PRO A CA 1
ATOM 706 C C . PRO A 1 91 ? 12.864 22.824 0.750 1.00 37.47 91 PRO A C 1
ATOM 708 O O . PRO A 1 91 ? 13.225 21.867 1.426 1.00 37.47 91 PRO A O 1
ATOM 711 N N . MET A 1 92 ? 13.273 24.070 0.984 1.00 43.53 92 MET A N 1
ATOM 712 C CA . MET A 1 92 ? 13.323 24.611 2.345 1.00 43.53 92 MET A CA 1
ATOM 713 C C . MET A 1 92 ? 14.460 24.143 3.280 1.00 43.53 92 MET A C 1
ATOM 715 O O . MET A 1 92 ? 14.203 23.720 4.398 1.00 43.53 92 MET A O 1
ATOM 719 N N . VAL A 1 93 ? 15.729 24.336 2.885 1.00 48.62 93 VAL A N 1
ATOM 720 C CA . VAL A 1 93 ? 16.875 24.399 3.836 1.00 48.62 93 VAL A CA 1
ATOM 721 C C . VAL A 1 93 ? 17.767 25.630 3.577 1.00 48.62 93 VAL A C 1
ATOM 723 O O . VAL A 1 93 ? 18.979 25.581 3.722 1.00 48.62 93 VAL A O 1
ATOM 726 N N . LEU A 1 94 ? 17.188 26.758 3.143 1.00 46.22 94 LEU A N 1
ATOM 727 C CA . LEU A 1 94 ? 17.937 28.022 2.966 1.00 46.22 94 LEU A CA 1
ATOM 728 C C . LEU A 1 94 ? 17.224 29.260 3.532 1.00 46.22 94 LEU A C 1
ATOM 730 O O . LEU A 1 94 ? 17.521 30.387 3.154 1.00 46.22 94 LEU A O 1
ATOM 734 N N . LYS A 1 95 ? 16.305 29.078 4.482 1.00 47.34 95 LYS A N 1
ATOM 735 C CA . LYS A 1 95 ? 15.849 30.176 5.342 1.00 47.34 95 LYS A CA 1
ATOM 736 C C . LYS A 1 95 ? 16.103 29.777 6.781 1.00 47.34 95 LYS A C 1
ATOM 738 O O . LYS A 1 95 ? 15.244 29.140 7.372 1.00 47.34 95 LYS A O 1
ATOM 743 N N . THR A 1 96 ? 17.311 30.041 7.269 1.00 47.28 96 THR A N 1
ATOM 744 C CA . THR A 1 96 ? 17.665 30.459 8.642 1.00 47.28 96 THR A CA 1
ATOM 745 C C . THR A 1 96 ? 19.179 30.307 8.769 1.00 47.28 96 THR A C 1
ATOM 747 O O . THR A 1 96 ? 19.695 29.295 9.232 1.00 47.28 96 THR A O 1
ATOM 750 N N . THR A 1 97 ? 19.916 31.305 8.310 1.00 43.69 97 THR A N 1
ATOM 751 C CA . THR A 1 97 ? 21.224 31.636 8.871 1.00 43.69 97 THR A CA 1
ATOM 752 C C . THR A 1 97 ? 21.316 33.148 8.764 1.00 43.69 97 THR A C 1
ATOM 754 O O . THR A 1 97 ? 21.142 33.684 7.674 1.00 43.69 97 THR A O 1
ATOM 757 N N . ILE A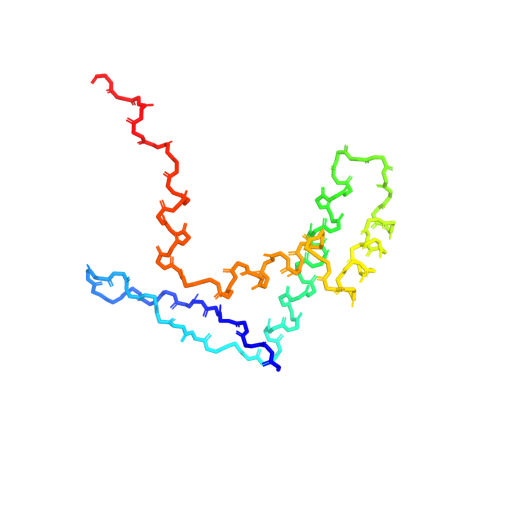 1 98 ? 21.388 33.750 9.950 1.00 43.97 98 ILE A N 1
ATOM 758 C CA . ILE A 1 98 ? 21.829 35.099 10.333 1.00 43.97 98 ILE A CA 1
ATOM 759 C C . ILE A 1 98 ? 22.327 35.979 9.182 1.00 43.97 98 ILE A C 1
ATOM 761 O O . ILE A 1 98 ? 23.264 35.542 8.479 1.00 43.97 98 ILE A O 1
#

Radius of gyration: 17.17 Å; Cα contacts (8 Å, |Δi|>4): 75; chains: 1; bounding box: 43×46×33 Å

Solvent-accessible surface area (backbone atoms only — not comparable to full-atom values): 6089 Å² total; per-residue (Å²): 137,86,84,72,54,47,72,67,85,74,95,67,72,103,56,94,72,85,53,80,37,86,62,55,75,65,59,51,52,58,46,49,56,49,32,44,55,52,37,14,50,56,62,21,55,101,43,90,56,51,56,70,56,32,38,51,52,36,52,56,28,43,76,69,67,30,71,88,8,53,44,39,44,49,53,59,55,47,71,47,65,65,76,60,56,59,66,71,70,65,76,87,90,8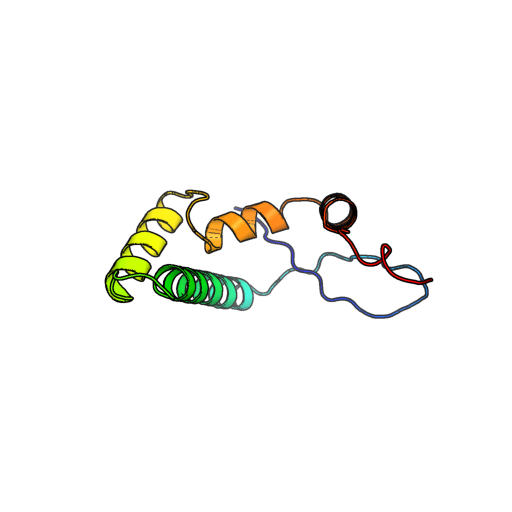3,86,86,76,134

Mean predicted aligned error: 12.72 Å

Organism: Rubus argutus (NCBI:txid59490)

pLDDT: mean 70.1, std 20.87, range [33.0, 93.38]

InterPro domains:
  IPR000235 Small ribosomal subunit protein uS7 [PTHR11205] (19-79)
  IPR023798 Small ribosomal subunit protein uS7 domain [PF00177] (15-79)
  IPR036823 Small ribosomal subunit protein uS7 domain superfamily [G3DSA:1.10.455.10] (5-82)
  IPR036823 Small ribosomal subunit protein uS7 domain superfamily [SSF47973] (19-79)

Nearest PDB structures (foldseek):
  8bn3-assembly1_S5  TM=8.576E-01  e=1.564E-05  Saccharomyces cerevisiae
  6zvk-assembly1_N3  TM=8.242E-01  e=6.223E-06  Oryctolagus cuniculus
  5t2a-assembly1_AN  TM=8.510E-01  e=3.225E-05  Leishmania donovani
  9e7f-assembly1_BH  TM=8.165E-01  e=5.465E-04  Pyrobaculum calidifontis JCM 11548
  7zhg-assembly1_H  TM=8.783E-01  e=7.117E-03  Pyrococcus abyssi GE5